Protein AF-A0A7S2PJP1-F1 (afdb_monomer_lite)

pLDDT: mean 73.31, std 19.31, range [30.59, 93.06]

Sequence (135 aa):
GPPELALHLDCEDTVLLERILARGGLTAREAKLAEEEGKDEGEAKAVRADDNIHTAISRLKNYHKHHRSTMDWLKKIKVPIVEIDCSGSKEEVWQQLMAIGRLMRPAVKLPSAAAPTSSATGGDKSVSEDMQWIA

Structure (mmCIF, N/CA/C/O backbone):
data_AF-A0A7S2PJP1-F1
#
_entry.id   AF-A0A7S2PJP1-F1
#
loop_
_atom_site.group_PDB
_atom_site.id
_atom_site.type_symbol
_atom_site.label_atom_id
_atom_site.label_alt_id
_atom_site.label_comp_id
_atom_site.label_asym_id
_atom_site.label_entity_id
_atom_site.label_seq_id
_atom_site.pdbx_PDB_ins_code
_atom_site.Cartn_x
_atom_site.Cartn_y
_atom_site.Cartn_z
_atom_site.occupancy
_atom_site.B_iso_or_equiv
_atom_site.auth_seq_id
_atom_site.auth_comp_id
_atom_site.auth_asym_id
_atom_site.auth_atom_id
_atom_site.pdbx_PDB_model_num
ATOM 1 N N . GLY A 1 1 ? -4.770 -12.524 21.101 1.00 67.75 1 GLY A N 1
ATOM 2 C CA . GLY A 1 1 ? -6.014 -11.756 21.311 1.00 67.75 1 GLY A CA 1
ATOM 3 C C . GLY A 1 1 ? -6.426 -11.088 20.012 1.00 67.75 1 GLY A C 1
ATOM 4 O O . GLY A 1 1 ? -5.655 -11.177 19.059 1.00 67.75 1 GLY A O 1
ATOM 5 N N . PRO A 1 2 ? -7.614 -10.467 19.939 1.00 77.12 2 PRO A N 1
ATOM 6 C CA . PRO A 1 2 ? -7.975 -9.617 18.805 1.00 77.12 2 PRO A CA 1
ATOM 7 C C . PRO A 1 2 ? -7.001 -8.426 18.705 1.00 77.12 2 PRO A C 1
ATOM 9 O O . PRO A 1 2 ? -6.546 -7.949 19.746 1.00 77.12 2 PRO A O 1
ATOM 12 N N . PRO A 1 3 ? -6.642 -7.969 17.492 1.00 85.31 3 PRO A N 1
ATOM 13 C CA . PRO A 1 3 ? -5.788 -6.797 17.336 1.00 85.31 3 PRO A CA 1
ATOM 14 C C . PRO A 1 3 ? -6.509 -5.537 17.829 1.00 85.31 3 PRO A C 1
ATOM 16 O O . PRO A 1 3 ? -7.713 -5.400 17.651 1.00 85.31 3 PRO A O 1
ATOM 19 N N . GLU A 1 4 ? -5.772 -4.617 18.447 1.00 85.69 4 GLU A N 1
ATOM 20 C CA . GLU A 1 4 ? -6.332 -3.365 18.985 1.00 85.69 4 GLU A CA 1
ATOM 21 C C . GLU A 1 4 ? -6.482 -2.278 17.909 1.00 85.69 4 GLU A C 1
ATOM 23 O O . GLU A 1 4 ? -7.316 -1.384 18.031 1.00 85.69 4 GLU A O 1
ATOM 28 N N . LEU A 1 5 ? -5.682 -2.368 16.843 1.00 87.56 5 LEU A N 1
ATOM 29 C CA . LEU A 1 5 ? -5.631 -1.436 15.721 1.00 87.56 5 LEU A CA 1
ATOM 30 C C . LEU A 1 5 ? -5.079 -2.158 14.487 1.00 87.56 5 LEU A C 1
ATOM 32 O O . LEU A 1 5 ? -4.175 -2.987 14.611 1.00 87.56 5 LEU A O 1
ATOM 36 N N . ALA A 1 6 ? -5.558 -1.791 13.301 1.00 90.94 6 ALA A N 1
ATOM 37 C CA . ALA A 1 6 ? -4.898 -2.097 12.039 1.00 90.94 6 ALA A CA 1
ATOM 38 C C . ALA A 1 6 ? -4.485 -0.811 11.308 1.00 90.94 6 ALA A C 1
ATOM 40 O O . ALA A 1 6 ? -5.248 0.153 11.245 1.00 90.94 6 ALA A O 1
ATOM 41 N N . LEU A 1 7 ? -3.284 -0.816 10.730 1.00 92.12 7 LEU A N 1
ATOM 42 C CA . LEU A 1 7 ? -2.813 0.232 9.827 1.00 92.12 7 LEU A CA 1
ATOM 43 C C . LEU A 1 7 ? -2.894 -0.293 8.398 1.00 92.12 7 LEU A C 1
ATOM 45 O O . LEU A 1 7 ? -2.312 -1.335 8.090 1.00 92.12 7 LEU A O 1
ATOM 49 N N . HIS A 1 8 ? -3.615 0.421 7.542 1.00 92.44 8 HIS A N 1
ATOM 50 C CA . HIS A 1 8 ? -3.740 0.099 6.132 1.00 92.44 8 HIS A CA 1
ATOM 51 C C . HIS A 1 8 ? -2.964 1.123 5.311 1.00 92.44 8 HIS A C 1
ATOM 53 O O . HIS A 1 8 ? -3.332 2.291 5.257 1.00 92.44 8 HIS A O 1
ATOM 59 N N . LEU A 1 9 ? -1.864 0.677 4.710 1.00 92.00 9 LEU A N 1
ATOM 60 C CA . LEU A 1 9 ? -1.045 1.489 3.820 1.00 92.00 9 LEU A CA 1
ATOM 61 C C . LEU A 1 9 ? -1.666 1.440 2.424 1.00 92.00 9 LEU A C 1
ATOM 63 O O . LEU A 1 9 ? -1.522 0.430 1.735 1.00 92.00 9 LEU A O 1
ATOM 67 N N . ASP A 1 10 ? -2.368 2.501 2.041 1.00 91.12 10 ASP A N 1
ATOM 68 C CA . ASP A 1 10 ? -3.033 2.581 0.745 1.00 91.12 10 ASP A CA 1
ATOM 69 C C . ASP A 1 10 ? -2.140 3.290 -0.274 1.00 91.12 10 ASP A C 1
ATOM 71 O O . ASP A 1 10 ? -1.494 4.297 0.019 1.00 91.12 10 ASP A O 1
ATOM 75 N N . CYS A 1 11 ? -2.037 2.722 -1.469 1.00 90.88 11 CYS A N 1
ATOM 76 C CA . CYS A 1 11 ? -1.209 3.249 -2.543 1.00 90.88 11 CYS A CA 1
ATOM 77 C C . CYS A 1 11 ? -1.717 2.712 -3.875 1.00 90.88 11 CYS A C 1
ATOM 79 O O . CYS A 1 11 ? -2.048 1.532 -3.987 1.00 90.88 11 CYS A O 1
ATOM 81 N N . GLU A 1 12 ? -1.736 3.565 -4.895 1.00 91.25 12 GLU A N 1
ATOM 82 C CA . GLU A 1 12 ? -2.165 3.156 -6.224 1.00 91.25 12 GLU A CA 1
ATOM 83 C C . GLU A 1 12 ? -1.204 2.116 -6.827 1.00 91.25 12 GLU A C 1
ATOM 85 O O . GLU A 1 12 ? 0.022 2.234 -6.736 1.00 91.25 12 GLU A O 1
ATOM 90 N N . ASP A 1 13 ? -1.765 1.105 -7.494 1.00 90.94 13 ASP A N 1
ATOM 91 C CA . ASP A 1 13 ? -1.004 0.029 -8.139 1.00 90.94 13 ASP A CA 1
ATOM 92 C C . ASP A 1 13 ? 0.037 0.562 -9.138 1.00 90.94 13 ASP A C 1
ATOM 94 O O . ASP A 1 13 ? 1.122 -0.005 -9.262 1.00 90.94 13 ASP A O 1
ATOM 98 N N . THR A 1 14 ? -0.269 1.662 -9.832 1.00 90.75 14 THR A N 1
ATOM 99 C CA . THR A 1 14 ? 0.635 2.339 -10.775 1.00 90.75 14 THR A CA 1
ATOM 100 C C . THR A 1 14 ? 1.886 2.861 -10.067 1.00 90.75 14 THR A C 1
ATOM 102 O O . THR A 1 14 ? 3.002 2.536 -10.472 1.00 90.75 14 THR A O 1
ATOM 105 N N . VAL A 1 15 ? 1.712 3.554 -8.941 1.00 89.94 15 VAL A N 1
ATOM 106 C CA . VAL A 1 15 ? 2.805 4.066 -8.100 1.00 89.94 15 VAL A CA 1
ATOM 107 C C . VAL A 1 15 ? 3.636 2.918 -7.519 1.00 89.94 15 VAL A C 1
ATOM 109 O O . VAL A 1 15 ? 4.868 2.985 -7.479 1.00 89.94 15 VAL A O 1
ATOM 112 N N . LEU A 1 16 ? 2.995 1.824 -7.095 1.00 88.75 16 LEU A N 1
ATOM 113 C CA . LEU A 1 16 ? 3.701 0.633 -6.612 1.00 88.75 16 LEU A CA 1
ATOM 114 C C . LEU A 1 16 ? 4.533 -0.030 -7.716 1.00 88.75 16 LEU A C 1
ATOM 116 O O . LEU A 1 16 ? 5.681 -0.409 -7.469 1.00 88.75 16 LEU A O 1
ATOM 120 N N . LEU A 1 17 ? 3.987 -0.145 -8.928 1.00 89.25 17 LEU A N 1
ATOM 121 C CA . LEU A 1 17 ? 4.702 -0.678 -10.089 1.00 89.25 17 LEU A CA 1
ATOM 122 C C . LEU A 1 17 ? 5.924 0.174 -10.425 1.00 89.25 17 LEU A C 1
ATOM 124 O O . LEU A 1 17 ? 7.022 -0.369 -10.546 1.00 89.25 17 LEU A O 1
ATOM 128 N N . GLU A 1 18 ? 5.760 1.493 -10.513 1.00 88.12 18 GLU A N 1
ATOM 129 C CA . GLU A 1 18 ? 6.859 2.425 -10.772 1.00 88.12 18 GLU A CA 1
ATOM 130 C C . GLU A 1 18 ? 7.980 2.274 -9.743 1.00 88.12 18 GLU A C 1
ATOM 132 O O . GLU A 1 18 ? 9.150 2.163 -10.110 1.00 88.12 18 GLU A O 1
ATOM 137 N N . ARG A 1 19 ? 7.640 2.174 -8.453 1.00 86.06 19 ARG A N 1
ATOM 138 C CA . ARG A 1 19 ? 8.622 1.995 -7.372 1.00 86.06 19 ARG A CA 1
ATOM 139 C C . ARG A 1 19 ? 9.357 0.660 -7.450 1.00 86.06 19 ARG A C 1
ATOM 141 O O . ARG A 1 19 ? 10.561 0.615 -7.192 1.00 86.06 19 ARG A O 1
ATOM 148 N N . ILE A 1 20 ? 8.661 -0.424 -7.791 1.00 86.12 20 ILE A N 1
ATOM 149 C CA . ILE A 1 20 ? 9.277 -1.749 -7.952 1.00 86.12 20 ILE A CA 1
ATOM 150 C C . ILE A 1 20 ? 10.265 -1.731 -9.124 1.00 86.12 20 ILE A C 1
ATOM 152 O O . ILE A 1 20 ? 11.393 -2.196 -8.979 1.00 86.12 20 ILE A O 1
ATOM 156 N N . LEU A 1 21 ? 9.880 -1.134 -10.253 1.00 83.81 21 LEU A N 1
ATOM 157 C CA . LEU A 1 21 ? 10.735 -1.045 -11.439 1.00 83.81 21 LEU A CA 1
ATOM 158 C C . LEU A 1 21 ? 11.922 -0.101 -11.229 1.00 83.81 21 LEU A C 1
ATOM 160 O O . LEU A 1 21 ? 13.047 -0.437 -11.596 1.00 83.81 21 LEU A O 1
ATOM 164 N N . ALA A 1 22 ? 11.699 1.050 -10.589 1.00 83.25 22 ALA A N 1
ATOM 165 C CA . ALA A 1 22 ? 12.761 1.986 -10.238 1.00 83.25 22 ALA A CA 1
ATOM 166 C C . ALA A 1 22 ? 13.800 1.329 -9.318 1.00 83.25 22 ALA A C 1
ATOM 168 O O . ALA A 1 22 ? 14.998 1.533 -9.499 1.00 83.25 22 ALA A O 1
ATOM 169 N N . ARG A 1 23 ? 13.364 0.483 -8.376 1.00 79.06 23 ARG A N 1
ATOM 170 C CA . ARG A 1 23 ? 14.264 -0.296 -7.515 1.00 79.06 23 ARG A CA 1
ATOM 171 C C . ARG A 1 23 ? 15.084 -1.325 -8.300 1.00 79.06 23 ARG A C 1
ATOM 173 O O . ARG A 1 23 ? 16.289 -1.430 -8.064 1.00 79.06 23 ARG A O 1
ATOM 180 N N . GLY A 1 24 ? 14.471 -2.029 -9.252 1.00 74.88 24 GLY A N 1
ATOM 181 C CA . GLY A 1 24 ? 15.187 -2.920 -10.172 1.00 74.88 24 GLY A CA 1
ATOM 182 C C . GLY A 1 24 ? 16.242 -2.177 -11.007 1.00 74.88 24 GLY A C 1
ATOM 183 O O . GLY A 1 24 ? 17.365 -2.646 -11.169 1.00 74.88 24 GLY A O 1
ATOM 184 N N . GLY A 1 25 ? 15.923 -0.964 -11.471 1.00 69.12 25 GLY A N 1
ATOM 185 C CA . GLY A 1 25 ? 16.862 -0.109 -12.205 1.00 69.12 25 GLY A CA 1
ATOM 186 C C . GLY A 1 25 ? 18.004 0.448 -11.345 1.00 69.12 25 GLY A C 1
ATOM 187 O O . GLY A 1 25 ? 19.152 0.470 -11.787 1.00 69.12 25 GLY A O 1
ATOM 188 N N . LEU A 1 26 ? 17.711 0.868 -10.110 1.00 63.22 26 LEU A N 1
ATOM 189 C CA . LEU A 1 26 ? 18.713 1.346 -9.150 1.00 63.22 26 LEU A CA 1
ATOM 190 C C . LEU A 1 26 ? 19.694 0.237 -8.773 1.00 63.22 26 LEU A C 1
ATOM 192 O O . LEU A 1 26 ? 20.897 0.455 -8.849 1.00 63.22 26 LEU A O 1
ATOM 196 N N . THR A 1 27 ? 19.194 -0.965 -8.476 1.00 63.59 27 THR A N 1
ATOM 197 C CA . THR A 1 27 ? 20.058 -2.123 -8.194 1.00 63.59 27 THR A CA 1
ATOM 198 C C . THR A 1 27 ? 20.926 -2.496 -9.397 1.00 63.59 27 THR A C 1
ATOM 200 O O . THR A 1 27 ? 22.104 -2.790 -9.225 1.00 63.59 27 THR A O 1
ATOM 203 N N . ALA A 1 28 ? 20.408 -2.401 -10.628 1.00 64.75 28 ALA A N 1
ATOM 204 C CA . ALA A 1 28 ? 21.206 -2.629 -11.837 1.00 64.75 28 ALA A CA 1
ATOM 205 C C . ALA A 1 28 ? 22.299 -1.574 -12.058 1.00 64.75 28 ALA A C 1
ATOM 207 O O . ALA A 1 28 ? 23.391 -1.901 -12.521 1.00 64.75 28 ALA A O 1
ATOM 208 N N . ARG A 1 29 ? 22.029 -0.306 -11.731 1.00 64.81 29 ARG A N 1
ATOM 209 C CA . ARG A 1 29 ? 23.024 0.770 -11.830 1.00 64.81 29 ARG A CA 1
ATOM 210 C C . ARG A 1 29 ? 24.095 0.658 -10.744 1.00 64.81 29 ARG A C 1
ATOM 212 O O . ARG A 1 29 ? 25.268 0.837 -11.049 1.00 64.81 29 ARG A O 1
ATOM 219 N N . GLU A 1 30 ? 23.698 0.359 -9.510 1.00 69.00 30 GLU A N 1
ATOM 220 C CA . GLU A 1 30 ? 24.612 0.133 -8.384 1.00 69.00 30 GLU A CA 1
ATOM 221 C C . GLU A 1 30 ? 25.526 -1.074 -8.641 1.00 69.00 30 GLU A C 1
ATOM 223 O O . GLU A 1 30 ? 26.723 -0.984 -8.386 1.00 69.00 30 GLU A O 1
ATOM 228 N N . ALA A 1 31 ? 25.000 -2.155 -9.232 1.00 63.06 31 ALA A N 1
ATOM 229 C CA . ALA A 1 31 ? 25.795 -3.318 -9.629 1.00 63.06 31 ALA A CA 1
ATOM 230 C C . ALA A 1 31 ? 26.865 -2.971 -10.681 1.00 63.06 31 ALA A C 1
ATOM 232 O O . ALA A 1 31 ? 28.025 -3.327 -10.505 1.00 63.06 31 ALA A O 1
ATOM 233 N N . LYS A 1 32 ? 26.512 -2.208 -11.727 1.00 69.62 32 LYS A N 1
ATOM 234 C CA . LYS A 1 32 ? 27.481 -1.765 -12.750 1.00 69.62 32 LYS A CA 1
ATOM 235 C C . LYS A 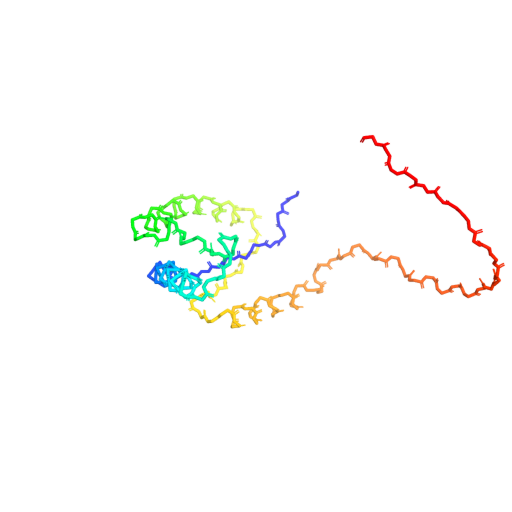1 32 ? 28.589 -0.882 -12.179 1.00 69.62 32 LYS A C 1
ATOM 237 O O . LYS A 1 32 ? 29.744 -1.029 -12.554 1.00 69.62 32 LYS A O 1
ATOM 242 N N . LEU A 1 33 ? 28.241 0.027 -11.267 1.00 70.62 33 LEU A N 1
ATOM 243 C CA . LEU A 1 33 ? 29.229 0.881 -10.603 1.00 70.62 33 LEU A CA 1
ATOM 244 C C . LEU A 1 33 ? 30.160 0.066 -9.693 1.00 70.62 33 LEU A C 1
ATOM 246 O O . LEU A 1 33 ? 31.350 0.351 -9.642 1.00 70.62 33 LEU A O 1
ATOM 250 N N . ALA A 1 34 ? 29.649 -0.962 -9.009 1.00 66.69 34 ALA A N 1
ATOM 251 C CA . ALA A 1 34 ? 30.473 -1.855 -8.195 1.00 66.69 34 ALA A CA 1
ATOM 252 C C . ALA A 1 34 ? 31.458 -2.688 -9.044 1.00 66.69 34 ALA A C 1
ATOM 254 O O . ALA A 1 34 ? 32.614 -2.830 -8.647 1.00 66.69 34 ALA A O 1
ATOM 255 N N . GLU A 1 35 ? 31.027 -3.167 -10.220 1.00 67.19 35 GLU A N 1
ATOM 256 C CA . GLU A 1 35 ? 31.885 -3.855 -11.201 1.00 67.19 35 GLU A CA 1
ATOM 257 C C . GLU A 1 35 ? 32.999 -2.937 -11.740 1.00 67.19 35 GLU A C 1
ATOM 259 O O . GLU A 1 35 ? 34.156 -3.348 -11.819 1.00 67.19 35 GLU A O 1
ATOM 264 N N . GLU A 1 36 ? 32.675 -1.683 -12.076 1.00 70.25 36 GLU A N 1
ATOM 265 C CA . GLU A 1 36 ? 33.646 -0.693 -12.570 1.00 70.25 36 GLU A CA 1
ATOM 266 C C . GLU A 1 36 ? 34.642 -0.238 -11.487 1.00 70.25 36 GLU A C 1
ATOM 268 O O . GLU A 1 36 ? 35.807 0.026 -11.789 1.00 70.25 36 GLU A O 1
ATOM 273 N N . GLU A 1 37 ? 34.214 -0.166 -10.223 1.00 71.38 37 GLU A N 1
ATOM 274 C CA . GLU A 1 37 ? 35.063 0.225 -9.088 1.00 71.38 37 GLU A CA 1
ATOM 275 C C . GLU A 1 37 ? 35.911 -0.929 -8.518 1.00 71.38 37 GLU A C 1
ATOM 277 O O . GLU A 1 37 ? 36.676 -0.708 -7.576 1.00 71.38 37 GLU A O 1
ATOM 282 N N . GLY A 1 38 ? 35.806 -2.148 -9.063 1.00 61.91 38 GLY A N 1
ATOM 283 C CA . GLY A 1 38 ? 36.578 -3.310 -8.605 1.00 61.91 38 GLY A CA 1
ATOM 284 C C . GLY A 1 38 ? 36.343 -3.664 -7.131 1.00 61.91 38 GLY A C 1
ATOM 285 O O . GLY A 1 38 ? 37.224 -4.237 -6.487 1.00 61.91 38 GLY A O 1
ATOM 286 N N . LYS A 1 39 ? 35.184 -3.280 -6.575 1.00 56.38 39 LYS A N 1
ATOM 287 C CA . LYS A 1 39 ? 34.792 -3.618 -5.204 1.00 56.38 39 LYS A CA 1
ATOM 288 C C . LYS A 1 39 ? 34.287 -5.056 -5.172 1.00 56.38 39 LYS A C 1
ATOM 290 O O . LYS A 1 39 ? 33.459 -5.447 -5.985 1.00 56.38 39 LYS A O 1
ATOM 295 N N . ASP A 1 40 ? 34.836 -5.799 -4.219 1.00 48.69 40 ASP A N 1
ATOM 296 C CA . ASP A 1 40 ? 34.669 -7.232 -3.981 1.00 48.69 40 ASP A CA 1
ATOM 297 C C . ASP A 1 40 ? 33.224 -7.731 -4.194 1.00 48.69 40 ASP A C 1
ATOM 299 O O . ASP A 1 40 ? 32.254 -7.102 -3.758 1.00 48.69 40 ASP A O 1
ATOM 303 N N . GLU A 1 41 ? 33.096 -8.894 -4.838 1.00 50.12 41 GLU A N 1
ATOM 304 C CA . GLU A 1 41 ? 31.864 -9.517 -5.362 1.00 50.12 41 GLU A CA 1
ATOM 305 C C . GLU A 1 41 ? 30.791 -9.829 -4.286 1.00 50.12 41 GLU A C 1
ATOM 307 O O . GLU A 1 41 ? 29.720 -10.356 -4.590 1.00 50.12 41 GLU A O 1
ATOM 312 N N . GLY A 1 42 ? 31.048 -9.493 -3.018 1.00 48.25 42 GLY A N 1
ATOM 313 C CA . GLY A 1 42 ? 30.172 -9.740 -1.871 1.00 48.25 42 GLY A CA 1
ATOM 314 C C . GLY A 1 42 ? 29.143 -8.643 -1.557 1.00 48.25 42 GLY A C 1
ATOM 315 O O . GLY A 1 42 ? 28.171 -8.929 -0.859 1.00 48.25 42 GLY A O 1
ATOM 316 N N . GLU A 1 43 ? 29.309 -7.413 -2.065 1.00 48.09 43 GLU A N 1
ATOM 317 C CA . GLU A 1 43 ? 28.383 -6.283 -1.814 1.00 48.09 43 GLU A CA 1
ATOM 318 C C . GLU A 1 43 ? 27.683 -5.742 -3.071 1.00 48.09 43 GLU A C 1
ATOM 320 O O . GLU A 1 43 ? 26.917 -4.775 -2.994 1.00 48.09 43 GLU A O 1
ATOM 325 N N . ALA A 1 44 ? 27.857 -6.392 -4.226 1.00 49.81 44 ALA A N 1
ATOM 326 C CA . ALA A 1 44 ? 26.977 -6.177 -5.366 1.00 49.81 44 ALA A CA 1
ATOM 327 C C . ALA A 1 44 ? 25.572 -6.645 -4.964 1.00 49.81 44 ALA A C 1
ATOM 329 O O . ALA A 1 44 ? 25.250 -7.833 -4.988 1.00 49.81 44 ALA A O 1
ATOM 330 N N . LYS A 1 45 ? 24.744 -5.696 -4.517 1.00 54.81 45 LYS A N 1
ATOM 331 C CA . LYS A 1 45 ? 23.343 -5.884 -4.138 1.00 54.81 45 LYS A CA 1
ATOM 332 C C . LYS A 1 45 ? 22.617 -6.444 -5.359 1.00 54.81 45 LYS A C 1
ATOM 334 O O . LYS A 1 45 ? 22.163 -5.684 -6.211 1.00 54.81 45 LYS A O 1
ATOM 339 N N . ALA A 1 46 ? 22.604 -7.774 -5.467 1.00 55.22 46 ALA A N 1
ATOM 340 C CA . ALA A 1 46 ? 22.161 -8.494 -6.647 1.00 55.22 46 ALA A CA 1
ATOM 341 C C . ALA A 1 46 ? 20.854 -7.883 -7.137 1.00 55.22 46 ALA A C 1
ATOM 343 O O . ALA A 1 46 ? 19.898 -7.764 -6.360 1.00 55.22 46 ALA A O 1
ATOM 344 N N . VAL A 1 47 ? 20.849 -7.450 -8.401 1.00 56.75 47 VAL A N 1
ATOM 345 C CA . VAL A 1 47 ? 19.647 -6.960 -9.073 1.00 56.75 47 VAL A CA 1
ATOM 346 C C . VAL A 1 47 ? 18.556 -7.965 -8.780 1.00 56.75 47 VAL A C 1
ATOM 348 O O . VAL A 1 47 ? 18.666 -9.137 -9.144 1.00 56.75 47 VAL A O 1
ATOM 351 N N . ARG A 1 48 ? 17.553 -7.527 -8.022 1.00 62.59 48 ARG A N 1
ATOM 352 C CA . ARG A 1 48 ? 16.482 -8.401 -7.573 1.00 62.59 48 ARG A CA 1
ATOM 353 C C . ARG A 1 48 ? 15.782 -8.919 -8.820 1.00 62.59 48 ARG A C 1
ATOM 355 O O . ARG A 1 48 ? 15.072 -8.173 -9.489 1.00 62.59 48 ARG A O 1
ATOM 362 N N . ALA A 1 49 ? 16.031 -10.182 -9.173 1.00 58.09 49 ALA A N 1
ATOM 363 C CA . ALA A 1 49 ? 15.515 -10.801 -10.397 1.00 58.09 49 ALA A CA 1
ATOM 364 C C . ALA A 1 49 ? 13.973 -10.759 -10.469 1.00 58.09 49 ALA A C 1
ATOM 366 O O . ALA A 1 49 ? 13.370 -10.915 -11.531 1.00 58.09 49 ALA A O 1
ATOM 367 N N . ASP A 1 50 ? 13.336 -10.520 -9.325 1.00 61.41 50 ASP A N 1
ATOM 368 C CA . ASP A 1 50 ? 11.908 -10.381 -9.110 1.00 61.41 50 ASP A CA 1
ATOM 369 C C . ASP A 1 50 ? 11.342 -8.960 -9.305 1.00 61.41 50 ASP A C 1
ATOM 371 O O . ASP A 1 50 ? 10.119 -8.803 -9.305 1.00 61.41 50 ASP A O 1
ATOM 375 N N . ASP A 1 51 ? 12.175 -7.939 -9.526 1.00 73.62 51 ASP A N 1
ATOM 376 C CA . ASP A 1 51 ? 11.754 -6.555 -9.805 1.00 73.62 51 ASP A CA 1
ATOM 377 C C . ASP A 1 51 ? 11.490 -6.330 -11.312 1.00 73.62 51 ASP A C 1
ATOM 379 O O . ASP A 1 51 ? 11.944 -5.366 -11.926 1.00 73.62 51 ASP A O 1
ATOM 383 N N . ASN A 1 52 ? 10.730 -7.244 -11.927 1.00 79.56 52 ASN A N 1
ATOM 384 C CA . ASN A 1 52 ? 10.281 -7.153 -13.320 1.00 79.56 52 ASN A CA 1
ATOM 385 C C . ASN A 1 52 ? 8.761 -6.921 -13.416 1.00 79.56 52 ASN A C 1
ATOM 387 O O . ASN A 1 52 ? 8.004 -7.295 -12.518 1.00 79.56 52 ASN A O 1
ATOM 391 N N . ILE A 1 53 ? 8.305 -6.330 -14.530 1.00 82.75 53 ILE A N 1
ATOM 392 C CA . ILE A 1 53 ? 6.902 -5.916 -14.739 1.00 82.75 53 ILE A CA 1
ATOM 393 C C . ILE A 1 53 ? 5.926 -7.078 -14.499 1.00 82.75 53 ILE A C 1
ATOM 395 O O . ILE A 1 53 ? 4.944 -6.933 -13.772 1.00 82.75 53 ILE A O 1
ATOM 399 N N . HIS A 1 54 ? 6.205 -8.253 -15.067 1.00 84.56 54 HIS A N 1
ATOM 400 C CA . HIS A 1 54 ? 5.324 -9.416 -14.948 1.00 84.56 54 HIS A CA 1
ATOM 401 C C . HIS A 1 54 ? 5.197 -9.915 -13.502 1.00 84.56 54 HIS A C 1
ATOM 403 O O . HIS A 1 54 ? 4.094 -10.219 -13.041 1.00 84.56 54 HIS A O 1
ATOM 409 N N . THR A 1 55 ? 6.311 -9.962 -12.772 1.00 86.25 55 THR A N 1
ATOM 410 C CA . THR A 1 55 ? 6.344 -10.389 -11.369 1.00 86.25 55 THR A CA 1
ATOM 411 C C . THR A 1 55 ? 5.654 -9.368 -10.472 1.00 86.25 55 THR A C 1
ATOM 413 O O . THR A 1 55 ? 4.867 -9.754 -9.608 1.00 86.25 55 THR A O 1
ATOM 416 N N . ALA A 1 56 ? 5.868 -8.074 -10.715 1.00 86.12 56 ALA A N 1
ATOM 417 C CA . ALA A 1 56 ? 5.223 -7.000 -9.970 1.00 86.12 56 ALA A CA 1
ATOM 418 C C . ALA A 1 56 ? 3.692 -7.033 -10.131 1.00 86.12 56 ALA A C 1
ATOM 420 O O . ALA A 1 56 ? 2.967 -7.026 -9.136 1.00 86.12 56 ALA A O 1
ATOM 421 N N . ILE A 1 57 ? 3.190 -7.202 -11.360 1.00 89.12 57 ILE A N 1
ATOM 422 C CA . ILE A 1 57 ? 1.749 -7.357 -11.626 1.00 89.12 57 ILE A CA 1
ATOM 423 C C . ILE A 1 57 ? 1.191 -8.609 -10.937 1.00 89.12 57 ILE A C 1
ATOM 425 O O . ILE A 1 57 ? 0.118 -8.564 -10.333 1.00 89.12 57 ILE A O 1
ATOM 429 N N . SER A 1 58 ? 1.899 -9.740 -11.020 1.00 89.69 58 SER A N 1
ATOM 430 C CA . SER A 1 58 ? 1.471 -10.988 -10.376 1.00 89.69 58 SER A CA 1
ATOM 431 C C . SER A 1 58 ? 1.362 -10.833 -8.853 1.00 89.69 58 SER A C 1
ATOM 433 O O . SER A 1 58 ? 0.377 -11.263 -8.248 1.00 89.69 58 SER A O 1
ATOM 435 N N . ARG A 1 59 ? 2.327 -10.139 -8.236 1.00 88.94 59 ARG A N 1
ATOM 436 C CA . ARG A 1 59 ? 2.327 -9.819 -6.801 1.00 88.94 59 ARG A CA 1
ATOM 437 C C . ARG A 1 59 ? 1.153 -8.932 -6.406 1.00 88.94 59 ARG A C 1
ATOM 439 O O . ARG A 1 59 ? 0.476 -9.262 -5.437 1.00 88.94 59 ARG A O 1
ATOM 446 N N . LEU A 1 60 ? 0.866 -7.875 -7.168 1.00 91.00 60 LEU A N 1
ATOM 447 C CA . LEU A 1 60 ? -0.278 -6.995 -6.902 1.00 91.00 60 LEU A CA 1
ATOM 448 C C . LEU A 1 60 ? -1.608 -7.747 -7.004 1.00 91.00 60 LEU A C 1
ATOM 450 O O . LEU A 1 60 ? -2.449 -7.651 -6.113 1.00 91.00 60 LEU A O 1
ATOM 454 N N . LYS A 1 61 ? -1.780 -8.592 -8.027 1.00 91.50 61 LYS A N 1
ATOM 455 C CA . LYS A 1 61 ? -2.978 -9.440 -8.152 1.00 91.50 61 LYS A CA 1
ATOM 456 C C . LYS A 1 61 ? -3.150 -10.381 -6.962 1.00 91.50 61 LYS A C 1
ATOM 458 O O . LYS A 1 61 ? -4.264 -10.551 -6.468 1.00 91.50 61 LYS A O 1
ATOM 463 N N . ASN A 1 62 ? -2.060 -11.004 -6.516 1.00 92.06 62 ASN A N 1
ATOM 464 C CA . ASN A 1 62 ? -2.074 -11.893 -5.359 1.00 92.06 62 ASN A CA 1
ATOM 465 C C . ASN A 1 62 ? -2.440 -11.119 -4.083 1.00 92.06 62 ASN A C 1
ATOM 467 O O . ASN A 1 62 ? -3.369 -11.515 -3.378 1.00 92.06 62 ASN A O 1
ATOM 471 N N . TYR A 1 63 ? -1.805 -9.966 -3.857 1.00 91.69 63 TYR A N 1
ATOM 472 C CA . TYR A 1 63 ? -2.142 -9.066 -2.758 1.00 91.69 63 TYR A CA 1
ATOM 473 C C . TYR A 1 63 ? -3.638 -8.745 -2.750 1.00 91.69 63 TYR A C 1
ATOM 475 O O . TYR A 1 63 ? -4.319 -9.091 -1.792 1.00 91.69 63 TYR A O 1
ATOM 483 N N . HIS A 1 64 ? -4.194 -8.218 -3.844 1.00 89.94 64 HIS A N 1
ATOM 484 C CA . HIS A 1 64 ? -5.613 -7.847 -3.923 1.00 89.94 64 HIS A CA 1
ATOM 485 C C . HIS A 1 64 ? -6.576 -9.020 -3.723 1.00 89.94 64 HIS A C 1
ATOM 487 O O . HIS A 1 64 ? -7.665 -8.837 -3.173 1.00 89.94 64 HIS A O 1
ATOM 493 N N . LYS A 1 65 ? -6.182 -10.232 -4.132 1.00 91.38 65 LYS A N 1
ATOM 494 C CA . LYS A 1 65 ? -6.981 -11.448 -3.938 1.00 91.38 65 LYS A CA 1
ATOM 495 C C . LYS A 1 65 ? -7.137 -11.808 -2.460 1.00 91.38 65 LYS A C 1
ATOM 497 O O . LYS A 1 65 ? -8.228 -12.191 -2.047 1.00 91.38 65 LYS A O 1
ATOM 502 N N . HIS A 1 66 ? -6.066 -11.704 -1.676 1.00 90.94 66 HIS A N 1
ATOM 503 C CA . HIS A 1 66 ? -6.049 -12.147 -0.276 1.00 90.94 66 HIS A CA 1
ATOM 504 C C . HIS A 1 66 ? -6.252 -11.006 0.730 1.00 90.94 66 HIS A C 1
ATOM 506 O O . HIS A 1 66 ? -6.734 -11.224 1.841 1.00 90.94 66 HIS A O 1
ATOM 512 N N . HIS A 1 67 ? -5.940 -9.775 0.337 1.00 92.19 67 HIS A N 1
ATOM 513 C CA . HIS A 1 67 ? -6.077 -8.584 1.162 1.00 92.19 67 HIS A CA 1
ATOM 514 C C . HIS A 1 67 ? -7.536 -8.331 1.568 1.00 92.19 67 HIS A C 1
ATOM 516 O O . HIS A 1 67 ? -7.820 -8.103 2.745 1.00 92.19 67 HIS A O 1
ATOM 522 N N . ARG A 1 68 ? -8.479 -8.452 0.621 1.00 88.50 68 ARG A N 1
ATOM 523 C CA . ARG A 1 68 ? -9.906 -8.172 0.867 1.00 88.50 68 ARG A CA 1
ATOM 524 C C . ARG A 1 68 ? -10.482 -9.020 1.999 1.00 88.50 68 ARG A C 1
ATOM 526 O O . ARG A 1 68 ? -11.105 -8.474 2.902 1.00 88.50 68 ARG A O 1
ATOM 533 N N . SER A 1 69 ? -10.197 -10.325 2.010 1.00 92.12 69 SER A N 1
ATOM 534 C CA . SER A 1 69 ? -10.679 -11.221 3.070 1.00 92.12 69 SER A CA 1
ATOM 535 C C . SER A 1 69 ? -10.172 -10.826 4.458 1.00 92.12 69 SER A C 1
ATOM 537 O O . SER A 1 69 ? -10.913 -10.923 5.435 1.00 92.12 69 SER A O 1
ATOM 539 N N . THR A 1 70 ? -8.931 -10.346 4.551 1.00 91.19 70 THR A N 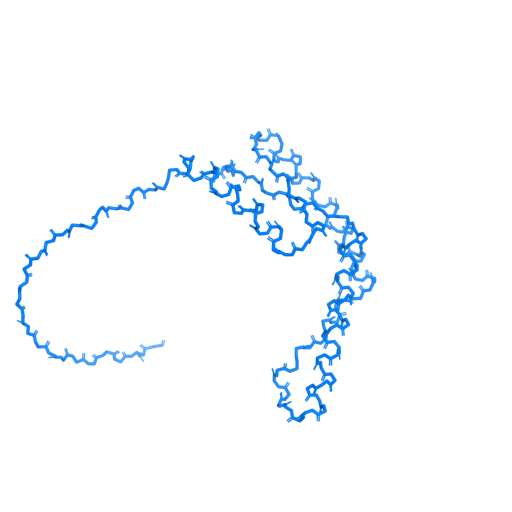1
ATOM 540 C CA . THR A 1 70 ? -8.347 -9.889 5.816 1.00 91.19 70 THR A CA 1
ATOM 541 C C . THR A 1 70 ? -9.001 -8.592 6.286 1.00 91.19 70 THR A C 1
ATOM 543 O O . THR A 1 70 ? -9.366 -8.478 7.455 1.00 91.19 70 THR A O 1
ATOM 546 N N . MET A 1 71 ? -9.213 -7.633 5.380 1.00 90.50 71 MET A N 1
ATOM 547 C CA . MET A 1 71 ? -9.869 -6.364 5.712 1.00 90.50 71 MET A CA 1
ATOM 548 C C . MET A 1 71 ? -11.325 -6.553 6.129 1.00 90.50 71 MET A C 1
ATOM 550 O O . MET A 1 71 ? -11.775 -5.937 7.095 1.00 90.50 71 MET A O 1
ATOM 554 N N . ASP A 1 72 ? -12.056 -7.435 5.450 1.00 92.25 72 ASP A N 1
ATOM 555 C CA . ASP A 1 72 ? -13.436 -7.761 5.808 1.00 92.25 72 ASP A CA 1
ATOM 556 C C . ASP A 1 72 ? -13.513 -8.420 7.188 1.00 92.25 72 ASP A C 1
ATOM 558 O O . ASP A 1 72 ? -14.393 -8.094 7.992 1.00 92.25 72 ASP A O 1
ATOM 562 N N . TRP A 1 73 ? -12.555 -9.296 7.508 1.00 92.50 73 TRP A N 1
ATOM 563 C CA . TRP A 1 73 ? -12.445 -9.883 8.839 1.00 92.50 73 TRP A CA 1
ATOM 564 C C . TRP A 1 73 ? -12.190 -8.817 9.912 1.00 92.50 73 TRP A C 1
ATOM 566 O O . TRP A 1 73 ? -12.932 -8.780 10.894 1.00 92.50 73 TRP A O 1
ATOM 576 N N . LEU A 1 74 ? -11.231 -7.903 9.702 1.00 91.56 74 LEU A N 1
ATOM 577 C CA . LEU A 1 74 ? -10.926 -6.797 10.626 1.00 91.56 74 LEU A CA 1
ATOM 578 C C . LEU A 1 74 ? -12.143 -5.889 10.871 1.00 91.56 74 LEU A C 1
ATOM 580 O O . LEU A 1 74 ? -12.452 -5.549 12.016 1.00 91.56 74 LEU A O 1
ATOM 584 N N . LYS A 1 75 ? -12.894 -5.562 9.813 1.00 89.75 75 LYS A N 1
ATOM 585 C CA . LYS A 1 75 ? -14.143 -4.790 9.911 1.00 89.75 75 LYS A CA 1
ATOM 586 C C . LYS A 1 75 ? -15.212 -5.537 10.710 1.00 89.75 75 LYS A C 1
ATOM 588 O O . LYS A 1 75 ? -15.916 -4.928 11.521 1.00 89.75 75 LYS A O 1
ATOM 593 N N . LYS A 1 76 ? -15.329 -6.857 10.520 1.00 93.06 76 LYS A N 1
ATOM 594 C CA . LYS A 1 76 ? -16.294 -7.707 11.237 1.00 93.06 76 LYS A CA 1
ATOM 595 C C . LYS A 1 76 ? -16.008 -7.764 12.735 1.00 93.06 76 LYS A C 1
ATOM 597 O O . LYS A 1 76 ? -16.946 -7.676 13.523 1.00 93.06 76 LYS A O 1
ATOM 602 N N . ILE A 1 77 ? -14.738 -7.864 13.127 1.00 92.88 77 ILE A N 1
ATOM 603 C CA . ILE A 1 77 ? -14.325 -7.853 14.539 1.00 92.88 77 ILE A CA 1
ATOM 604 C C . ILE A 1 77 ? -14.243 -6.438 15.140 1.00 92.88 77 ILE A C 1
ATOM 606 O O . ILE A 1 77 ? -13.801 -6.288 16.274 1.00 92.88 77 ILE A O 1
ATOM 610 N N . LYS A 1 78 ? -14.711 -5.413 14.404 1.00 89.75 78 LYS A N 1
ATOM 611 C CA . LYS A 1 78 ? -14.794 -4.005 14.832 1.00 89.75 78 LYS A CA 1
ATOM 612 C C . LYS A 1 78 ? -13.450 -3.408 15.252 1.00 89.75 78 LYS A C 1
ATOM 614 O O . LYS A 1 78 ? -13.399 -2.542 16.122 1.00 89.75 78 LYS A O 1
ATOM 619 N N . VAL A 1 79 ? -12.375 -3.840 14.602 1.00 88.88 79 VAL A N 1
ATOM 620 C CA . VAL A 1 79 ? -11.049 -3.264 14.825 1.00 88.88 79 VAL A CA 1
ATOM 621 C C . VAL A 1 79 ? -10.965 -1.913 14.117 1.00 88.88 79 VAL A C 1
ATOM 623 O O . VAL A 1 79 ? -11.361 -1.825 12.952 1.00 88.88 79 VAL A O 1
ATOM 626 N N . PRO A 1 80 ? -10.472 -0.854 14.783 1.00 88.81 80 PRO A N 1
ATOM 627 C CA . PRO A 1 80 ? -10.227 0.423 14.133 1.00 88.81 80 PRO A CA 1
ATOM 628 C C . PRO A 1 80 ? -9.142 0.264 13.065 1.00 88.81 80 PRO A C 1
ATOM 630 O O . PRO A 1 80 ? -8.036 -0.204 13.350 1.00 88.81 80 PRO A O 1
ATOM 633 N N . ILE A 1 81 ? -9.474 0.647 11.834 1.00 91.19 81 ILE A N 1
ATOM 634 C CA . ILE A 1 81 ? -8.564 0.623 10.689 1.00 91.19 81 ILE A CA 1
ATOM 635 C C . ILE A 1 81 ? -8.215 2.068 10.360 1.00 91.19 81 ILE A C 1
ATOM 637 O O . ILE A 1 81 ? -9.110 2.863 10.078 1.00 91.19 81 ILE A O 1
ATOM 641 N N . VAL A 1 82 ? -6.928 2.402 10.406 1.00 91.00 82 VAL A N 1
ATOM 642 C CA . VAL A 1 82 ? -6.425 3.714 9.991 1.00 91.00 82 VAL A CA 1
ATOM 643 C C . VAL A 1 82 ? -5.797 3.571 8.617 1.00 91.00 82 VAL A C 1
ATOM 645 O O . VAL A 1 82 ? -4.839 2.817 8.449 1.00 91.00 82 VAL A O 1
ATOM 648 N N . GLU A 1 83 ? -6.354 4.284 7.648 1.00 91.06 83 GLU A N 1
ATOM 649 C CA . GLU A 1 83 ? -5.834 4.352 6.286 1.00 91.06 83 GLU A CA 1
ATOM 650 C C . GLU A 1 83 ? -4.750 5.433 6.213 1.00 91.06 83 GLU A C 1
ATOM 652 O O . GLU A 1 83 ? -4.944 6.559 6.672 1.00 91.06 83 GLU A O 1
ATOM 657 N N . ILE A 1 84 ? -3.585 5.060 5.691 1.00 91.50 84 ILE A N 1
ATOM 658 C CA . ILE A 1 84 ? -2.406 5.911 5.539 1.00 91.50 84 ILE A CA 1
ATOM 659 C C . ILE A 1 84 ? -2.103 5.984 4.050 1.00 91.50 84 ILE A C 1
ATOM 661 O O . ILE A 1 84 ? -1.810 4.958 3.432 1.00 91.50 84 ILE A O 1
ATOM 665 N N . ASP A 1 85 ? -2.134 7.190 3.493 1.00 89.75 85 ASP A N 1
ATOM 666 C CA . ASP A 1 85 ?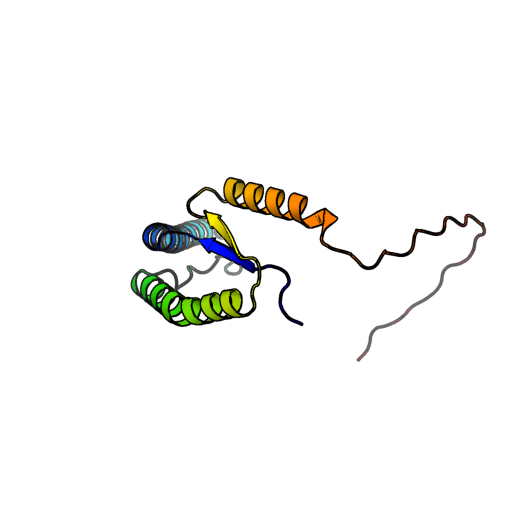 -1.748 7.413 2.104 1.00 89.75 85 ASP A CA 1
ATOM 667 C C . ASP A 1 85 ? -0.232 7.251 1.956 1.00 89.75 85 ASP A C 1
ATOM 669 O O . ASP A 1 85 ? 0.564 7.999 2.527 1.00 89.75 85 ASP A O 1
ATOM 673 N N . CYS A 1 86 ? 0.161 6.241 1.186 1.00 88.44 86 CYS A N 1
ATOM 674 C CA . CYS A 1 86 ? 1.545 5.871 0.931 1.00 88.44 86 CYS A CA 1
ATOM 675 C C . CYS A 1 86 ? 2.035 6.267 -0.466 1.00 88.44 86 CYS A C 1
ATOM 677 O O . CYS A 1 86 ? 3.130 5.853 -0.866 1.00 88.44 86 CYS A O 1
ATOM 679 N N . SER A 1 87 ? 1.261 7.060 -1.212 1.00 88.69 87 SER A N 1
ATOM 680 C CA . SER A 1 87 ? 1.660 7.599 -2.519 1.00 88.69 87 SER A CA 1
ATOM 681 C C . SER A 1 87 ? 2.782 8.645 -2.423 1.00 88.69 87 SER A C 1
ATOM 683 O O . SER A 1 87 ? 3.591 8.763 -3.346 1.00 88.69 87 SER A O 1
ATOM 685 N N . GLY A 1 88 ? 2.893 9.333 -1.282 1.00 86.06 88 GLY A N 1
ATOM 686 C CA . GLY A 1 88 ? 3.923 10.336 -1.000 1.00 86.06 88 GLY A CA 1
ATOM 68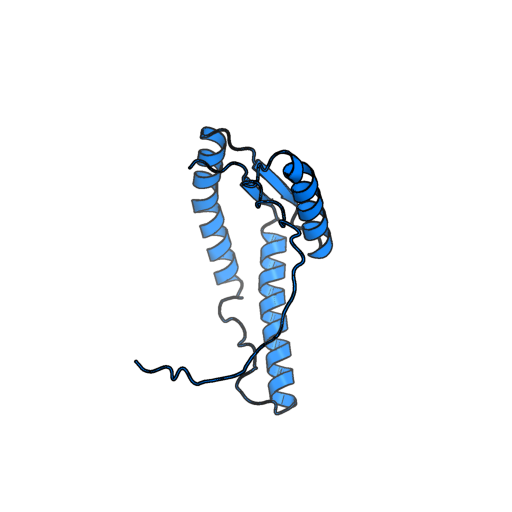7 C C . GLY A 1 88 ? 5.321 9.772 -0.717 1.00 86.06 88 GLY A C 1
ATOM 688 O O . GLY A 1 88 ? 5.600 8.576 -0.857 1.00 86.06 88 GLY A O 1
ATOM 689 N N . SER A 1 89 ? 6.224 10.660 -0.309 1.00 88.94 89 SER A N 1
ATOM 690 C CA . SER A 1 89 ? 7.597 10.338 0.093 1.00 88.94 89 SER A CA 1
ATOM 691 C C . SER A 1 89 ? 7.653 9.514 1.386 1.00 88.94 89 SER A C 1
ATOM 693 O O . SER A 1 89 ? 6.734 9.521 2.207 1.00 88.94 89 SER A O 1
ATOM 695 N N . LYS A 1 90 ? 8.773 8.810 1.608 1.00 89.06 90 LYS A N 1
ATOM 696 C CA . LYS A 1 90 ? 8.972 8.008 2.828 1.00 89.06 90 LYS A CA 1
ATOM 697 C C . LYS A 1 90 ? 8.900 8.870 4.097 1.00 89.06 90 LYS A C 1
ATOM 699 O O . LYS A 1 90 ? 8.389 8.408 5.113 1.00 89.06 90 LYS A O 1
ATOM 704 N N . GLU A 1 91 ? 9.374 10.115 4.035 1.00 91.81 91 GLU A N 1
ATOM 705 C CA . GLU A 1 91 ? 9.307 11.074 5.136 1.00 91.81 91 GLU A CA 1
ATOM 706 C C . GLU A 1 91 ? 7.863 11.447 5.475 1.00 91.81 91 GLU A C 1
ATOM 708 O O . GLU A 1 91 ? 7.502 11.443 6.649 1.00 91.81 91 GLU A O 1
ATOM 713 N N . GLU A 1 92 ? 7.024 11.727 4.477 1.00 88.94 92 GLU A N 1
ATOM 714 C CA . GLU A 1 92 ? 5.617 12.091 4.691 1.00 88.94 92 GLU A CA 1
ATOM 715 C C . GLU A 1 92 ? 4.838 10.947 5.342 1.00 88.94 92 GLU A C 1
ATOM 717 O O . GLU A 1 92 ? 4.175 11.152 6.362 1.00 88.94 92 GLU A O 1
ATOM 722 N N . VAL A 1 93 ? 4.992 9.726 4.821 1.00 91.00 93 VAL A N 1
ATOM 723 C CA . VAL A 1 93 ? 4.370 8.521 5.394 1.00 91.00 93 VAL A CA 1
ATOM 724 C C . VAL A 1 93 ? 4.848 8.296 6.829 1.00 91.00 93 VAL A C 1
ATOM 726 O O . VAL A 1 93 ? 4.054 7.993 7.723 1.00 91.00 93 VAL A O 1
ATOM 729 N N . TRP A 1 94 ? 6.142 8.499 7.089 1.00 91.75 94 TRP A N 1
ATOM 730 C CA . TRP A 1 94 ? 6.701 8.381 8.433 1.00 91.75 94 TRP A CA 1
ATOM 731 C C . TRP A 1 94 ? 6.131 9.422 9.403 1.00 91.75 94 TRP A C 1
ATOM 733 O O . TRP A 1 94 ? 5.828 9.091 10.551 1.00 91.75 94 TRP A O 1
ATOM 743 N N . GLN A 1 95 ? 5.932 10.667 8.962 1.00 92.12 95 GLN A N 1
ATOM 744 C CA . GLN A 1 95 ? 5.306 11.700 9.791 1.00 92.12 95 GLN A CA 1
ATOM 745 C C . GLN A 1 95 ? 3.846 11.364 10.116 1.00 92.12 95 GLN A C 1
ATOM 747 O O . GLN A 1 95 ? 3.435 11.520 11.269 1.00 92.12 95 GLN A O 1
ATOM 752 N N . GLN A 1 96 ? 3.081 10.844 9.150 1.00 89.75 96 GLN A N 1
ATOM 753 C CA . GLN A 1 96 ? 1.713 10.370 9.393 1.00 89.75 96 GLN A CA 1
ATOM 754 C C . GLN A 1 96 ? 1.698 9.238 10.430 1.00 89.75 96 GLN A C 1
ATOM 756 O O . GLN A 1 96 ? 0.945 9.290 11.406 1.00 89.75 96 GLN A O 1
ATOM 761 N N . LEU A 1 97 ? 2.598 8.260 10.289 1.00 90.31 97 LEU A N 1
ATOM 762 C CA . LEU A 1 97 ? 2.734 7.158 11.240 1.00 90.31 97 LEU A CA 1
ATOM 763 C C . LEU A 1 97 ? 3.105 7.652 12.647 1.00 90.31 97 LEU A C 1
ATOM 765 O O . LEU A 1 97 ? 2.542 7.201 13.647 1.00 90.31 97 LEU A O 1
ATOM 769 N N . MET A 1 98 ? 4.022 8.617 12.742 1.00 89.94 98 MET A N 1
ATOM 770 C CA . MET A 1 98 ? 4.404 9.243 14.008 1.00 89.94 98 MET A CA 1
ATOM 771 C C . MET A 1 98 ? 3.242 9.995 14.659 1.00 89.94 98 MET A C 1
ATOM 773 O O . MET A 1 98 ? 3.085 9.926 15.881 1.00 89.94 98 MET A O 1
ATOM 777 N N . ALA A 1 99 ? 2.415 10.688 13.874 1.00 88.31 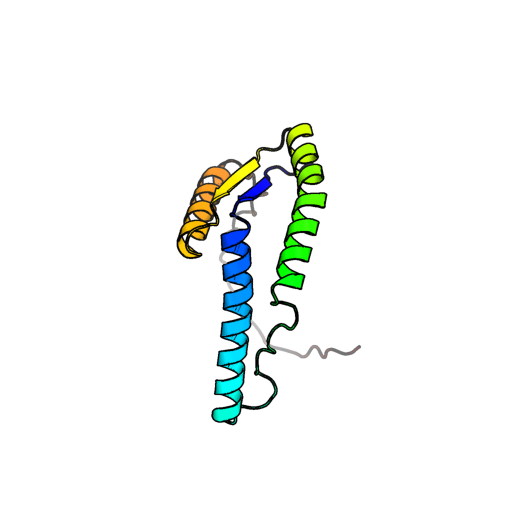99 ALA A N 1
ATOM 778 C CA . ALA A 1 99 ? 1.221 11.363 14.373 1.00 88.31 99 ALA A CA 1
ATOM 779 C C . ALA A 1 99 ? 0.218 10.358 14.965 1.00 88.31 99 ALA A C 1
ATOM 781 O O . ALA A 1 99 ? -0.253 10.558 16.087 1.00 88.31 99 ALA A O 1
ATOM 782 N N . ILE A 1 100 ? -0.020 9.235 14.279 1.00 87.19 100 ILE A N 1
ATOM 783 C CA . ILE A 1 100 ? -0.874 8.144 14.776 1.00 87.19 100 ILE A CA 1
ATOM 784 C C . ILE A 1 100 ? -0.298 7.557 16.069 1.00 87.19 100 ILE A C 1
ATOM 786 O O . ILE A 1 100 ? -1.005 7.433 17.068 1.00 87.19 100 ILE A O 1
ATOM 790 N N . GLY A 1 101 ? 1.006 7.274 16.107 1.00 85.19 101 GLY A N 1
ATOM 791 C CA . GLY A 1 101 ? 1.670 6.754 17.304 1.00 85.19 101 GLY A CA 1
ATOM 792 C C . GLY A 1 101 ? 1.596 7.703 18.508 1.00 85.19 101 GLY A C 1
ATOM 793 O O . GLY A 1 101 ? 1.495 7.250 19.647 1.00 85.19 101 GLY A O 1
ATOM 794 N N . ARG A 1 102 ? 1.610 9.025 18.286 1.00 85.44 102 ARG A N 1
ATOM 795 C CA . ARG A 1 102 ? 1.390 10.026 19.347 1.00 85.44 102 ARG A CA 1
ATOM 796 C C . ARG A 1 102 ? -0.057 10.027 19.834 1.00 85.44 102 ARG A C 1
ATOM 798 O O . ARG A 1 102 ? -0.268 10.086 21.041 1.00 85.44 102 ARG A O 1
ATOM 805 N N . LEU A 1 103 ? -1.023 9.917 18.921 1.00 80.12 103 LEU A N 1
ATOM 806 C CA . LEU A 1 103 ? -2.451 9.852 19.244 1.00 80.12 103 LEU A CA 1
ATOM 807 C C . LEU A 1 103 ? -2.799 8.598 20.058 1.00 80.12 103 LEU A C 1
ATOM 809 O O . LEU A 1 103 ? -3.618 8.653 20.968 1.00 80.12 103 LEU A O 1
ATOM 813 N N . MET A 1 104 ? -2.154 7.474 19.748 1.00 78.56 104 MET A N 1
ATOM 814 C CA . MET A 1 104 ? -2.397 6.195 20.412 1.00 78.56 104 MET A CA 1
ATOM 815 C C . MET A 1 104 ? -1.650 6.023 21.731 1.00 78.56 104 MET A C 1
ATOM 817 O O . MET A 1 104 ? -2.035 5.189 22.548 1.00 78.56 104 MET A O 1
ATOM 821 N N . ARG A 1 105 ? -0.593 6.803 21.969 1.00 73.19 105 ARG A N 1
ATOM 822 C CA . ARG A 1 105 ? 0.259 6.680 23.160 1.00 73.19 105 ARG A CA 1
ATOM 823 C C . ARG A 1 105 ? -0.513 6.724 24.495 1.00 73.19 105 ARG A C 1
ATOM 825 O O . ARG A 1 105 ? -0.160 5.950 25.376 1.00 73.19 105 ARG A O 1
ATOM 832 N N . PRO A 1 106 ? -1.568 7.547 24.663 1.00 70.19 106 PRO A N 1
ATOM 833 C CA . PRO A 1 106 ? -2.410 7.526 25.863 1.00 70.19 106 PRO A CA 1
ATOM 834 C C . PRO A 1 106 ? -3.317 6.288 25.984 1.00 70.19 106 PRO A C 1
ATOM 836 O O . PRO A 1 106 ? -3.745 5.953 27.085 1.00 70.19 106 PRO A O 1
ATOM 839 N N . ALA A 1 107 ? -3.642 5.631 24.867 1.00 64.12 107 ALA A N 1
ATOM 840 C CA . ALA A 1 107 ? -4.537 4.473 24.819 1.00 64.12 107 ALA A CA 1
ATOM 841 C C . ALA A 1 107 ? -3.803 3.147 25.081 1.00 64.12 107 ALA A C 1
ATOM 843 O O . ALA A 1 107 ? -4.406 2.191 25.569 1.00 64.12 107 ALA A O 1
ATOM 844 N N . VAL A 1 108 ? -2.496 3.096 24.804 1.00 62.00 108 VAL A N 1
ATOM 845 C CA . VAL A 1 108 ? -1.655 1.930 25.082 1.00 62.00 108 VAL A CA 1
ATOM 846 C C . VAL A 1 108 ? -1.287 1.924 26.565 1.00 62.00 108 VAL A C 1
ATOM 848 O O . VAL A 1 108 ? -0.352 2.597 27.001 1.00 62.00 108 VAL A O 1
ATOM 851 N N . LYS A 1 109 ? -2.009 1.129 27.360 1.00 60.19 109 LYS A N 1
ATOM 852 C CA . LYS A 1 109 ? -1.572 0.763 28.712 1.00 60.19 109 LYS A CA 1
ATOM 853 C C . LYS A 1 109 ? -0.370 -0.169 28.592 1.00 60.19 109 LYS A C 1
ATOM 855 O O . LYS A 1 109 ? -0.520 -1.387 28.585 1.00 60.19 109 LYS A O 1
ATOM 860 N N . LEU A 1 110 ? 0.830 0.396 28.489 1.00 58.94 110 LEU A N 1
ATOM 861 C CA . LEU A 1 110 ? 2.037 -0.387 28.728 1.00 58.94 110 LEU A CA 1
ATOM 862 C C . LEU A 1 110 ? 1.974 -0.910 30.173 1.00 58.94 110 LEU A C 1
ATOM 864 O O . LEU A 1 110 ? 1.591 -0.142 31.064 1.00 58.94 110 LEU A O 1
ATOM 868 N N . PRO A 1 111 ? 2.317 -2.185 30.441 1.00 53.62 111 PRO A N 1
ATOM 869 C CA . PRO A 1 111 ? 2.544 -2.617 31.809 1.00 53.62 111 PRO A CA 1
ATOM 870 C C . PRO A 1 111 ? 3.579 -1.666 32.397 1.00 53.62 111 PRO A C 1
ATOM 872 O O . PRO A 1 111 ? 4.658 -1.498 31.828 1.00 53.62 111 PRO A O 1
ATOM 875 N N . SER A 1 112 ? 3.188 -0.969 33.466 1.00 48.59 112 SER A N 1
ATOM 876 C CA . SER A 1 112 ? 4.022 0.023 34.128 1.00 48.59 112 SER A CA 1
ATOM 877 C C . SER A 1 112 ? 5.363 -0.627 34.430 1.00 48.59 112 SER A C 1
ATOM 879 O O . SER A 1 112 ? 5.448 -1.475 35.318 1.00 48.59 112 SER A O 1
ATOM 881 N N . ALA A 1 113 ? 6.398 -0.260 33.675 1.00 52.09 113 ALA A N 1
ATOM 882 C CA . ALA A 1 113 ? 7.754 -0.619 34.030 1.00 52.09 113 ALA A CA 1
ATOM 883 C C . ALA A 1 113 ? 7.963 -0.084 35.448 1.00 52.09 113 ALA A C 1
ATOM 885 O O . ALA A 1 113 ? 7.734 1.102 35.706 1.00 52.09 113 ALA A O 1
ATOM 886 N N . ALA A 1 114 ? 8.249 -0.998 36.375 1.00 45.03 114 ALA A N 1
ATOM 887 C CA . ALA A 1 114 ? 8.507 -0.676 37.763 1.00 45.03 114 ALA A CA 1
ATOM 888 C C . ALA A 1 114 ? 9.502 0.488 37.817 1.00 45.03 114 ALA A C 1
ATOM 890 O O . ALA A 1 114 ? 10.519 0.478 37.121 1.00 45.03 114 ALA A O 1
ATOM 891 N N . ALA A 1 115 ? 9.148 1.513 38.590 1.00 40.62 115 ALA A N 1
ATOM 892 C CA . ALA A 1 115 ? 9.974 2.688 38.791 1.00 40.62 115 ALA A CA 1
ATOM 893 C C . ALA A 1 115 ? 11.421 2.275 39.123 1.00 40.62 115 ALA A C 1
ATOM 895 O O . ALA A 1 115 ? 11.609 1.313 39.872 1.00 40.62 115 ALA A O 1
ATOM 896 N N . PRO A 1 116 ? 12.445 2.986 38.616 1.00 44.81 116 PRO A N 1
ATOM 897 C CA . PRO A 1 116 ? 13.802 2.781 39.088 1.00 44.81 116 PRO A CA 1
ATOM 898 C C . PRO A 1 116 ? 13.841 3.175 40.566 1.00 44.81 116 PRO A C 1
ATOM 900 O O . PRO A 1 116 ? 13.810 4.355 40.912 1.00 44.81 116 PRO A O 1
ATOM 903 N N . THR A 1 117 ? 13.867 2.180 41.451 1.00 40.31 117 THR A N 1
ATOM 904 C CA . THR A 1 117 ? 14.213 2.367 42.857 1.00 40.31 117 THR A CA 1
ATOM 905 C C . THR A 1 117 ? 15.623 2.932 42.914 1.00 40.31 117 THR A C 1
ATOM 907 O O . THR A 1 117 ? 16.615 2.228 42.746 1.00 40.31 117 THR A O 1
ATOM 910 N N . SER A 1 118 ? 15.698 4.238 43.132 1.00 47.31 118 SER A N 1
ATOM 911 C CA . SER A 1 118 ? 16.884 4.925 43.604 1.00 47.31 118 SER A CA 1
ATOM 912 C C . SER A 1 118 ? 17.230 4.396 44.997 1.00 47.31 118 SER A C 1
ATOM 914 O O . SER A 1 118 ? 16.625 4.809 45.985 1.00 47.31 118 SER A O 1
ATOM 916 N N . SER A 1 119 ? 18.201 3.494 45.088 1.00 37.16 119 SER A N 1
ATOM 917 C CA . SER A 1 119 ? 18.894 3.198 46.343 1.00 37.16 119 SER A CA 1
ATOM 918 C C . SER A 1 119 ? 20.395 3.280 46.107 1.00 37.16 119 SER A C 1
ATOM 920 O O . SER A 1 119 ? 21.022 2.359 45.588 1.00 37.16 119 SER A O 1
ATOM 922 N N . ALA A 1 120 ? 20.948 4.435 46.465 1.00 40.59 120 ALA A N 1
ATOM 923 C CA . ALA A 1 120 ? 22.372 4.645 46.629 1.00 40.59 120 ALA A CA 1
ATOM 924 C C . ALA A 1 120 ? 22.844 4.004 47.942 1.00 40.59 120 ALA A C 1
ATOM 926 O O . ALA A 1 120 ? 22.371 4.395 49.001 1.00 40.59 120 ALA A O 1
ATOM 927 N N . THR A 1 121 ? 23.791 3.072 47.838 1.00 34.44 121 THR A N 1
ATOM 928 C CA . THR A 1 121 ? 24.795 2.624 48.832 1.00 34.44 121 THR A CA 1
ATOM 929 C C . THR A 1 121 ? 25.696 1.668 48.031 1.00 34.44 121 THR A C 1
ATOM 931 O O . THR A 1 121 ? 25.182 0.694 47.499 1.00 34.44 121 THR A O 1
ATOM 934 N N . GLY A 1 122 ? 26.953 1.950 47.680 1.00 32.50 122 GLY A N 1
ATOM 935 C CA . GLY A 1 122 ? 28.106 2.154 48.554 1.00 32.50 122 GLY A CA 1
ATOM 936 C C . GLY A 1 122 ? 28.940 0.858 48.609 1.00 32.50 122 GLY A C 1
ATOM 937 O O . GLY A 1 122 ? 28.441 -0.131 49.127 1.00 32.50 122 GLY A O 1
ATOM 938 N N . GLY A 1 123 ? 30.191 0.876 48.119 1.00 30.59 123 GLY A N 1
ATOM 939 C CA . GLY A 1 123 ? 31.243 -0.080 48.523 1.00 30.59 123 GLY A CA 1
ATOM 940 C C . GLY A 1 123 ? 31.749 -1.107 47.492 1.00 30.59 123 GLY A C 1
ATOM 941 O O . GLY A 1 123 ? 31.167 -2.168 47.329 1.00 30.59 123 GLY A O 1
ATOM 942 N N . ASP A 1 124 ? 32.873 -0.770 46.850 1.00 34.81 124 ASP A N 1
ATOM 943 C CA . ASP A 1 124 ? 34.104 -1.568 46.637 1.00 34.81 124 ASP A CA 1
ATOM 944 C C . ASP A 1 124 ? 34.065 -3.112 46.838 1.00 34.81 124 ASP A C 1
ATOM 946 O O . ASP A 1 124 ? 33.901 -3.577 47.967 1.00 34.81 124 ASP A O 1
ATOM 950 N N . LYS A 1 125 ? 34.347 -3.904 45.780 1.00 36.56 125 LYS A N 1
ATOM 951 C CA . LYS A 1 125 ? 35.560 -4.761 45.630 1.00 36.56 125 LYS A CA 1
ATOM 952 C C . LYS A 1 125 ? 35.466 -5.853 44.541 1.00 36.56 125 LYS A C 1
ATOM 954 O O . LYS A 1 125 ? 34.480 -6.566 44.422 1.00 36.56 125 LYS A O 1
ATOM 959 N N . SER A 1 126 ? 36.623 -6.012 43.887 1.00 37.47 126 SER A N 1
ATOM 960 C CA . SER A 1 126 ? 37.269 -7.214 43.315 1.00 37.47 126 SER A CA 1
ATOM 961 C C . SER A 1 126 ? 36.769 -7.891 42.027 1.00 37.47 126 SER A C 1
ATOM 963 O O . SER A 1 126 ? 35.641 -8.350 41.906 1.00 37.47 126 SER A O 1
ATOM 965 N N . VAL A 1 127 ? 37.753 -7.996 41.130 1.00 45.94 127 VAL A N 1
ATOM 966 C CA . VAL A 1 127 ? 37.910 -8.746 39.874 1.00 45.94 127 VAL A CA 1
ATOM 967 C C . VAL A 1 127 ? 37.980 -10.271 40.091 1.00 45.94 127 VAL A C 1
ATOM 969 O O . VAL A 1 127 ? 38.378 -10.689 41.177 1.00 45.94 127 VAL A O 1
ATOM 972 N N . SER A 1 128 ? 37.670 -11.018 39.012 1.00 38.22 128 SER A N 1
ATOM 973 C CA . SER A 1 128 ? 37.982 -12.427 38.631 1.00 38.22 128 SER A CA 1
ATOM 974 C C . SER A 1 128 ? 36.702 -13.222 38.339 1.00 38.22 128 SER A C 1
ATOM 976 O O . SER A 1 128 ? 35.701 -13.014 39.010 1.00 38.22 128 SER A O 1
ATOM 978 N N . GLU A 1 129 ? 36.591 -14.146 37.388 1.00 40.69 129 GLU A N 1
ATOM 979 C CA . GLU A 1 129 ? 37.468 -14.767 36.385 1.00 40.69 129 GLU A CA 1
ATOM 980 C C . GLU A 1 129 ? 36.521 -15.457 35.370 1.00 40.69 129 GLU A C 1
ATOM 982 O O . GLU A 1 129 ? 35.362 -15.729 35.684 1.00 40.69 129 GLU A O 1
ATOM 987 N N . ASP A 1 130 ? 37.021 -15.685 34.160 1.00 44.25 130 ASP A N 1
ATOM 988 C CA . ASP A 1 130 ? 36.662 -16.734 33.193 1.00 44.25 130 ASP A CA 1
ATOM 989 C C . ASP A 1 130 ? 35.282 -17.424 33.238 1.00 44.25 130 ASP A C 1
ATOM 991 O O . ASP A 1 130 ? 34.980 -18.235 34.113 1.00 44.25 130 ASP A O 1
ATOM 995 N N . MET A 1 131 ? 34.514 -17.279 32.147 1.00 43.50 131 MET A N 1
ATOM 996 C CA . MET A 1 131 ? 33.531 -18.301 31.768 1.00 43.50 131 MET A CA 1
ATOM 997 C C . MET A 1 131 ? 33.510 -18.546 30.254 1.00 43.50 131 MET A C 1
ATOM 999 O O . MET A 1 131 ? 32.802 -17.928 29.460 1.00 43.50 131 MET A O 1
ATOM 1003 N N . GLN A 1 132 ? 34.385 -19.482 29.913 1.00 45.09 132 GLN A N 1
ATOM 1004 C CA . GLN A 1 132 ? 34.510 -20.284 28.707 1.00 45.09 132 GLN A CA 1
ATOM 1005 C C . GLN A 1 132 ? 33.144 -20.786 28.195 1.00 45.09 132 GLN A C 1
ATOM 1007 O O . GLN A 1 132 ? 32.436 -21.512 28.891 1.00 45.09 132 GLN A O 1
ATOM 1012 N N . TRP A 1 133 ? 32.785 -20.428 26.959 1.00 41.88 133 TRP A N 1
ATOM 1013 C CA . TRP A 1 133 ? 31.650 -21.015 26.242 1.00 41.88 133 TRP A CA 1
ATOM 1014 C C . TRP A 1 133 ? 32.102 -22.289 25.519 1.00 41.88 133 TRP A C 1
ATOM 1016 O O . TRP A 1 133 ? 32.899 -22.219 24.585 1.00 41.88 133 TRP A O 1
ATOM 1026 N N . ILE A 1 134 ? 31.575 -23.442 25.935 1.00 47.66 134 ILE A N 1
ATOM 1027 C CA . ILE A 1 134 ? 31.527 -24.671 25.132 1.00 47.66 134 ILE A CA 1
ATOM 1028 C C . ILE A 1 134 ? 30.122 -25.259 25.264 1.00 47.66 134 ILE A C 1
ATOM 1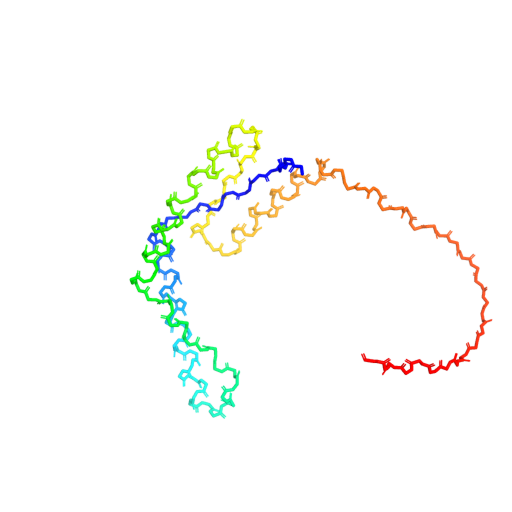030 O O . ILE A 1 134 ? 29.697 -25.575 26.375 1.00 47.66 134 ILE A O 1
ATOM 1034 N N . ALA A 1 135 ? 29.440 -25.418 24.130 1.00 45.12 135 ALA A N 1
ATOM 1035 C CA . ALA A 1 135 ? 28.952 -26.702 23.609 1.00 45.12 135 ALA A CA 1
ATOM 1036 C C . ALA A 1 135 ? 28.331 -26.479 22.224 1.00 45.12 135 ALA A C 1
ATOM 1038 O O . ALA A 1 135 ? 27.397 -25.653 22.126 1.00 45.12 135 ALA A O 1
#

InterPro domains:
  IPR027417 P-loop containing nucleoside triphosphate hydrolase [G3DSA:3.40.50.300] (1-104)
  IPR027417 P-loop containing nucleoside triphosphate hydrolase [SSF52540] (3-100)

Organism: NCBI:txid267567

Secondary structure (DSSP, 8-state):
---S-EEEEE--HHHHHHHHHHHHHHHHHHHHHHHHTT--TTS-----TT-SHHHHHHHHHHHHHHHHHHHHHHHHTT--EEEEE-SS-HHHHHHHHHHHHHHHTTT-----PPP--------------------

Radius of gyration: 24.74 Å; chains: 1; bounding box: 54×39×64 Å

Foldseek 3Di:
DQDQAAEAADEDLVLQLVVLLVLLVVLVVQLVVCVVVVPDPPPSPPSPPQSDNVNSVVVVVVCVVVVVVVVVVCVVVVHHYHYQHPSDDPVNSVVVVVVVCVVCVVVDPDPPPPPPPDDDDDDDDDDDDDDDDDD